Protein AF-K7L3P2-F1 (afdb_monomer_lite)

Foldseek 3Di:
DFDWDWDQDPLLKIKTKTQDQALDDFDQAPQPRHIQHSPQSQKIKIWIFHADPVSHGPPDTDIGIHTNVCVVVVNPVVSVVVVVVVVCVVVVRD

Secondary structure (DSSP, 8-state):
--EEEEEE-TTSEEEEEEE--STT---B-TTT--B--TT-TT-EEEEEEEEPTTS-EEEEEEEEEE-HHHHHTTTHHHHHHHHHHHHHHHHT--

Sequence (94 aa):
MVLRCHVFSNCGSFVEFELMLLLKHVRCNSATNRLITAKDHASVQINIGHLDENGIYNGHFSTSALSGFVRAQGDANSALDRLWQKKKAEVKQH

InterPro domains:
  IPR001931 Small ribosomal subunit protein eS21 [PF01249] (29-88)
  IPR001931 Small ribosomal subunit protein eS21 [PTHR10442] (25-88)
  IPR038579 Small ribosomal subunit protein eS21 superfamily [G3DSA:3.30.1230.20] (11-93)

pLDDT: mean 71.5, std 9.05, range [44.91, 84.12]

Organism: Glycine max (NCBI:txid3847)

Structure (mmCIF, N/CA/C/O backbone):
data_AF-K7L3P2-F1
#
_entry.id   AF-K7L3P2-F1
#
loop_
_atom_site.group_PDB
_atom_site.id
_atom_site.type_symbol
_atom_site.label_atom_id
_atom_site.label_alt_id
_atom_site.label_comp_id
_atom_site.label_asym_id
_atom_site.label_entity_id
_atom_site.label_seq_id
_atom_site.pdbx_PDB_ins_code
_atom_site.Cartn_x
_atom_site.Cartn_y
_atom_site.Cartn_z
_atom_site.occupancy
_atom_site.B_iso_or_equiv
_atom_site.auth_seq_id
_atom_site.auth_comp_id
_atom_site.auth_asym_id
_atom_site.auth_atom_id
_atom_site.pdbx_PDB_model_num
ATOM 1 N N . MET A 1 1 ? -4.747 7.529 -17.398 1.00 50.75 1 MET A N 1
ATOM 2 C CA . MET A 1 1 ? -5.781 6.517 -17.102 1.00 50.75 1 MET A CA 1
ATOM 3 C C . MET A 1 1 ? -5.733 6.264 -15.604 1.00 50.75 1 MET A C 1
ATOM 5 O O . MET A 1 1 ? -4.740 5.716 -15.147 1.00 50.75 1 MET A O 1
ATOM 9 N N . VAL A 1 2 ? -6.707 6.754 -14.833 1.00 60.06 2 VAL A N 1
ATOM 10 C CA . VAL A 1 2 ? -6.833 6.375 -13.416 1.00 60.06 2 VAL A CA 1
ATOM 11 C C . VAL A 1 2 ? -7.697 5.126 -13.401 1.00 60.06 2 VAL A C 1
ATOM 13 O O . VAL A 1 2 ? -8.871 5.198 -13.753 1.00 60.06 2 VAL A O 1
ATOM 16 N N . LEU A 1 3 ? -7.104 3.975 -13.087 1.00 57.34 3 LEU A N 1
ATOM 17 C CA . LEU A 1 3 ? -7.883 2.767 -12.842 1.00 57.34 3 LEU A CA 1
ATOM 18 C C . LEU A 1 3 ? -8.227 2.766 -11.357 1.00 57.34 3 LEU A C 1
ATOM 20 O O . LEU A 1 3 ? -7.337 2.620 -10.516 1.00 57.34 3 LEU A O 1
ATOM 24 N N . ARG A 1 4 ? -9.505 3.002 -11.061 1.00 65.81 4 ARG A N 1
ATOM 25 C CA . ARG A 1 4 ? -10.070 2.874 -9.723 1.00 65.81 4 ARG A CA 1
ATOM 26 C C . ARG A 1 4 ? -10.790 1.538 -9.672 1.00 65.81 4 ARG A C 1
ATOM 28 O O . ARG A 1 4 ? -11.798 1.365 -10.349 1.00 65.81 4 ARG A O 1
ATOM 35 N N . CYS A 1 5 ? -10.238 0.599 -8.915 1.00 65.62 5 CYS A N 1
ATOM 36 C CA . CYS A 1 5 ? -10.884 -0.681 -8.651 1.00 65.62 5 CYS A CA 1
ATOM 37 C C . CYS A 1 5 ? -11.208 -0.777 -7.167 1.00 65.62 5 CYS A C 1
ATOM 39 O O . CYS A 1 5 ? -10.365 -0.492 -6.314 1.00 65.62 5 CYS A O 1
ATOM 41 N N . HIS A 1 6 ? -12.428 -1.211 -6.885 1.00 71.81 6 HIS A N 1
ATOM 42 C CA . HIS A 1 6 ? -12.918 -1.477 -5.545 1.00 71.81 6 HIS A CA 1
ATOM 43 C C . HIS A 1 6 ? -12.905 -2.974 -5.308 1.00 71.81 6 HIS A C 1
ATOM 45 O O . HIS A 1 6 ? -13.613 -3.715 -5.984 1.00 71.81 6 HIS A O 1
ATOM 51 N N . VAL A 1 7 ? -12.073 -3.416 -4.370 1.00 66.88 7 VAL A N 1
ATOM 52 C CA . VAL A 1 7 ? -12.015 -4.817 -3.960 1.00 66.88 7 VAL A CA 1
ATOM 53 C C . VAL A 1 7 ? -12.511 -4.903 -2.527 1.00 66.88 7 VAL A C 1
ATOM 55 O O . VAL A 1 7 ? -11.930 -4.311 -1.618 1.00 66.88 7 VAL A O 1
ATOM 58 N N . PHE A 1 8 ? -13.601 -5.637 -2.329 1.00 62.19 8 PHE A N 1
ATOM 59 C CA . PHE A 1 8 ? -14.078 -5.988 -0.999 1.00 62.19 8 PHE A CA 1
ATOM 60 C C . PHE A 1 8 ? -13.301 -7.212 -0.515 1.00 62.19 8 PHE A C 1
ATOM 62 O O . PHE A 1 8 ? -13.344 -8.268 -1.148 1.00 62.19 8 PHE A O 1
ATOM 69 N N . SER A 1 9 ? -12.554 -7.073 0.579 1.00 60.38 9 SER A N 1
ATOM 70 C CA . SER A 1 9 ? -11.926 -8.222 1.224 1.00 60.38 9 SER A CA 1
ATOM 71 C C . SER A 1 9 ? -12.957 -8.964 2.075 1.00 60.38 9 SER A C 1
ATOM 73 O O . SER A 1 9 ? -13.696 -8.336 2.829 1.00 60.38 9 SER A O 1
ATOM 75 N N . ASN A 1 10 ? -12.947 -10.303 2.044 1.00 57.31 10 ASN A N 1
ATOM 76 C CA . ASN A 1 10 ? -13.737 -11.140 2.965 1.00 57.31 10 ASN A CA 1
ATOM 77 C C . ASN A 1 10 ? -13.408 -10.878 4.450 1.00 57.31 10 ASN A C 1
ATOM 79 O O . ASN A 1 10 ? -14.158 -11.297 5.321 1.00 57.31 10 ASN A O 1
ATOM 83 N N . CYS A 1 11 ? -12.300 -10.187 4.746 1.00 59.66 11 CYS A N 1
ATOM 84 C CA . CYS A 1 11 ? -11.937 -9.760 6.099 1.00 59.66 11 CYS A CA 1
ATOM 85 C C . CYS A 1 11 ? -12.626 -8.445 6.534 1.00 59.66 11 CYS A C 1
ATOM 87 O O . CYS A 1 11 ? -12.226 -7.866 7.538 1.00 59.66 11 CYS A O 1
ATOM 89 N N . GLY A 1 12 ? -13.601 -7.931 5.775 1.00 59.66 12 GLY A N 1
ATOM 90 C CA . GLY A 1 12 ? -14.337 -6.717 6.145 1.00 59.66 12 GLY A CA 1
ATOM 91 C C . GLY A 1 12 ? -13.551 -5.420 5.942 1.00 59.66 12 GLY A C 1
ATOM 92 O O . GLY A 1 12 ? -13.834 -4.422 6.589 1.00 59.66 12 GLY A O 1
ATOM 93 N N . SER A 1 13 ? -12.555 -5.400 5.054 1.00 65.12 13 SER A N 1
ATOM 94 C CA . SER A 1 13 ? -11.873 -4.163 4.662 1.00 65.12 13 SER A CA 1
ATOM 95 C C . SER A 1 13 ? -12.145 -3.835 3.200 1.00 65.12 13 SER A C 1
ATOM 97 O O . SER A 1 13 ? -12.066 -4.689 2.311 1.00 65.12 13 SER A O 1
ATOM 99 N N . PHE A 1 14 ? -12.490 -2.576 2.946 1.00 70.12 14 PHE A N 1
ATOM 100 C CA . PHE A 1 14 ? -12.716 -2.067 1.601 1.00 70.12 14 PHE A CA 1
ATOM 101 C C . PHE A 1 14 ? -11.397 -1.544 1.046 1.00 70.12 14 PHE A C 1
ATOM 103 O O . PHE A 1 14 ? -10.831 -0.613 1.605 1.00 70.12 14 PHE A O 1
ATOM 110 N N . VAL A 1 15 ? -10.871 -2.126 -0.029 1.00 69.06 15 VAL A N 1
ATOM 111 C CA . VAL A 1 15 ? -9.592 -1.696 -0.604 1.00 69.06 15 VAL A CA 1
ATOM 112 C C . VAL A 1 15 ? -9.854 -0.971 -1.918 1.00 69.06 15 VAL A C 1
ATOM 114 O O . VAL A 1 15 ? -10.249 -1.576 -2.916 1.00 69.06 15 VAL A O 1
ATOM 117 N N . GLU A 1 16 ? -9.625 0.340 -1.924 1.00 69.12 16 GLU A N 1
ATOM 118 C CA . GLU A 1 16 ? -9.599 1.141 -3.142 1.00 69.12 16 GLU A CA 1
ATOM 119 C C . GLU A 1 16 ? -8.183 1.139 -3.716 1.00 69.12 16 GLU A C 1
ATOM 121 O O . GLU A 1 16 ? -7.253 1.710 -3.137 1.00 69.12 16 GLU A O 1
ATOM 126 N N . PHE A 1 17 ? -8.013 0.531 -4.886 1.00 65.19 17 PHE A N 1
ATOM 127 C CA . PHE A 1 17 ? -6.789 0.675 -5.659 1.00 65.19 17 PHE A CA 1
ATOM 128 C C . PHE A 1 17 ? -6.903 1.920 -6.527 1.00 65.19 17 PHE A C 1
ATOM 130 O O . PHE A 1 17 ? -7.724 1.960 -7.443 1.00 65.19 17 PHE A O 1
ATOM 137 N N . GLU A 1 18 ? -6.063 2.919 -6.267 1.00 59.75 18 GLU A N 1
ATOM 138 C CA . GLU A 1 18 ? -5.889 4.062 -7.152 1.00 59.75 18 GLU A CA 1
ATOM 139 C C . GLU A 1 18 ? -4.508 3.981 -7.817 1.00 59.75 18 GLU A C 1
ATOM 141 O O . GLU A 1 18 ? -3.471 4.380 -7.270 1.00 59.75 18 GLU A O 1
ATOM 146 N N . LEU A 1 19 ? -4.477 3.446 -9.041 1.00 60.22 19 LEU A N 1
ATOM 147 C CA . LEU A 1 19 ? -3.297 3.591 -9.888 1.00 60.22 19 LEU A CA 1
ATOM 148 C C . LEU A 1 19 ? -3.287 5.017 -10.442 1.00 60.22 19 LEU A C 1
ATOM 150 O O . LEU A 1 19 ? -3.925 5.313 -11.455 1.00 60.22 19 LEU A O 1
ATOM 154 N N . MET A 1 20 ? -2.549 5.905 -9.778 1.00 60.09 20 MET A N 1
ATOM 155 C CA . MET A 1 20 ? -2.313 7.245 -10.298 1.00 60.09 20 MET A CA 1
ATOM 156 C C . MET A 1 20 ? -1.085 7.246 -11.206 1.00 60.09 20 MET A C 1
ATOM 158 O O . MET A 1 20 ? 0.046 7.429 -10.765 1.00 60.09 20 MET A O 1
ATOM 162 N N . LEU A 1 21 ? -1.327 7.093 -12.506 1.00 51.38 21 LEU A N 1
ATOM 163 C CA . LEU A 1 21 ? -0.314 7.305 -13.532 1.00 51.38 21 LEU A CA 1
ATOM 164 C C . LEU A 1 21 ? -0.207 8.807 -13.849 1.00 51.38 21 LEU A C 1
ATOM 166 O O . LEU A 1 21 ? -0.766 9.259 -14.845 1.00 51.38 21 LEU A O 1
ATOM 170 N N . LEU A 1 22 ? 0.458 9.604 -13.004 1.00 44.91 22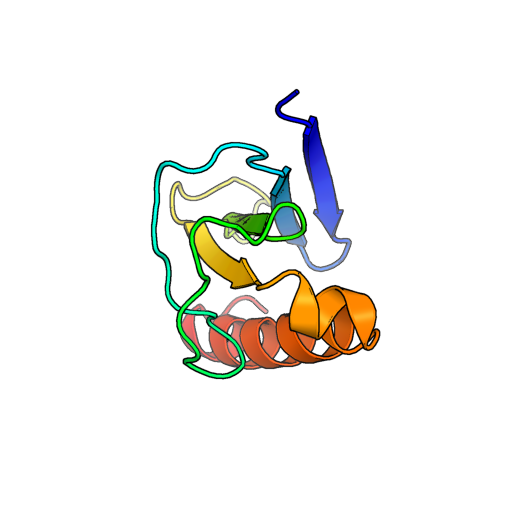 LEU A N 1
ATOM 171 C CA . LEU A 1 22 ? 0.880 10.960 -13.385 1.00 44.91 22 LEU A CA 1
ATOM 172 C C . LEU A 1 22 ? 1.968 11.529 -12.452 1.00 44.91 22 LEU A C 1
ATOM 174 O O . LEU A 1 22 ? 1.802 11.548 -11.236 1.00 44.91 22 LEU A O 1
ATOM 178 N N . LEU A 1 23 ? 3.032 12.064 -13.065 1.00 51.28 23 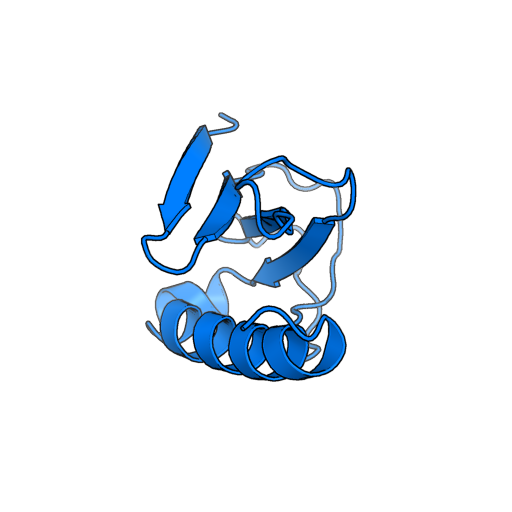LEU A N 1
ATOM 179 C CA . LEU A 1 23 ? 4.290 12.650 -12.547 1.00 51.28 23 LEU A CA 1
ATOM 180 C C . LEU A 1 23 ? 4.210 13.706 -11.410 1.00 51.28 23 LEU A C 1
ATOM 182 O O . LEU A 1 23 ? 5.211 14.365 -11.143 1.00 51.28 23 LEU A O 1
ATOM 186 N N . LYS A 1 24 ? 3.067 13.944 -10.756 1.00 55.66 24 LYS A N 1
ATOM 187 C CA . LYS A 1 24 ? 2.857 15.175 -9.969 1.00 55.66 24 LYS A CA 1
ATOM 188 C C . LYS A 1 24 ? 3.071 15.078 -8.456 1.00 55.66 24 LYS A C 1
ATOM 190 O O . LYS A 1 24 ? 3.210 16.123 -7.836 1.00 55.66 24 LYS A O 1
ATOM 195 N N . HIS A 1 25 ? 3.158 13.890 -7.855 1.00 61.81 25 HIS A N 1
ATOM 196 C CA . HIS A 1 25 ? 3.310 13.783 -6.397 1.00 61.81 25 HIS A CA 1
ATOM 197 C C . HIS A 1 25 ? 4.440 12.840 -5.991 1.00 61.81 25 HIS A C 1
ATOM 199 O O . HIS A 1 25 ? 4.377 11.632 -6.212 1.00 61.81 25 HIS A O 1
ATOM 205 N N . VAL A 1 26 ? 5.459 13.412 -5.349 1.00 62.94 26 VAL A N 1
ATOM 206 C CA . VAL A 1 26 ? 6.487 12.661 -4.632 1.00 62.94 26 VAL A CA 1
ATOM 207 C C . VAL A 1 26 ? 5.869 12.184 -3.320 1.00 62.94 26 VAL A C 1
ATOM 209 O O . VAL A 1 26 ? 5.551 12.986 -2.447 1.00 62.94 26 VAL A O 1
ATOM 212 N N . ARG A 1 27 ? 5.660 10.873 -3.197 1.00 68.75 27 ARG A N 1
ATOM 213 C CA . ARG A 1 27 ? 5.192 10.224 -1.963 1.00 68.75 27 ARG A CA 1
ATOM 214 C C . ARG A 1 27 ? 6.323 9.403 -1.357 1.00 68.75 27 ARG A C 1
ATOM 216 O O . ARG A 1 27 ? 7.254 9.019 -2.056 1.00 68.75 27 ARG A O 1
ATOM 223 N N . CYS A 1 28 ? 6.243 9.093 -0.072 1.00 69.38 28 CYS A N 1
ATOM 224 C CA . CYS A 1 28 ? 7.123 8.101 0.538 1.00 69.38 28 CYS A CA 1
ATOM 225 C C . CYS A 1 28 ? 6.444 6.731 0.489 1.00 69.38 28 CYS A C 1
ATOM 227 O O . CYS A 1 28 ? 5.250 6.618 0.757 1.00 69.38 28 CYS A O 1
ATOM 229 N N . ASN A 1 29 ? 7.200 5.697 0.128 1.00 68.19 29 ASN A N 1
ATOM 230 C CA . ASN A 1 29 ? 6.720 4.325 0.151 1.00 68.19 29 ASN A CA 1
ATOM 231 C C . ASN A 1 29 ? 6.448 3.902 1.599 1.00 68.19 29 ASN A C 1
ATOM 233 O O . ASN A 1 29 ? 7.373 3.902 2.409 1.00 68.19 29 ASN A O 1
ATOM 237 N N . SER A 1 30 ? 5.223 3.485 1.913 1.00 69.69 30 SER A N 1
ATOM 238 C CA . SER A 1 30 ? 4.836 3.088 3.274 1.00 69.69 30 SER A CA 1
ATOM 239 C C . SER A 1 30 ? 5.594 1.849 3.766 1.00 69.69 30 SER A C 1
ATOM 241 O O . SER A 1 30 ? 5.782 1.683 4.966 1.00 69.69 30 SER A O 1
ATOM 243 N N . ALA A 1 31 ? 6.051 0.989 2.849 1.00 65.56 31 ALA A N 1
ATOM 244 C CA . ALA A 1 31 ? 6.720 -0.266 3.191 1.00 65.56 31 ALA A CA 1
ATOM 245 C C . ALA A 1 31 ? 8.230 -0.129 3.447 1.00 65.56 31 ALA A C 1
ATOM 247 O O . ALA A 1 31 ? 8.764 -0.788 4.331 1.00 65.56 31 ALA A O 1
ATOM 248 N N . THR A 1 32 ? 8.931 0.705 2.669 1.00 68.44 32 THR A N 1
ATOM 249 C CA . THR A 1 32 ? 10.400 0.849 2.760 1.00 68.44 32 THR A CA 1
ATOM 250 C C . THR A 1 32 ? 10.860 2.241 3.181 1.00 68.44 32 THR A C 1
ATOM 252 O O . THR A 1 32 ? 12.061 2.483 3.240 1.00 68.44 32 THR A O 1
ATOM 255 N N . ASN A 1 33 ? 9.936 3.179 3.417 1.00 72.94 33 ASN A N 1
ATOM 256 C CA . ASN A 1 33 ? 10.219 4.604 3.637 1.00 72.94 33 ASN A CA 1
ATOM 257 C C . ASN A 1 33 ? 11.062 5.255 2.524 1.00 72.94 33 ASN A C 1
ATOM 259 O O . ASN A 1 33 ? 11.636 6.325 2.707 1.00 72.94 33 ASN A O 1
ATOM 263 N N . ARG A 1 34 ? 11.145 4.624 1.345 1.00 69.06 34 ARG A N 1
ATOM 264 C CA . ARG A 1 34 ? 11.886 5.154 0.200 1.00 69.06 34 ARG A CA 1
ATOM 265 C C . ARG A 1 34 ? 11.036 6.165 -0.555 1.00 69.06 34 ARG A C 1
ATOM 267 O O . ARG A 1 34 ? 9.846 5.943 -0.771 1.00 69.06 34 ARG A O 1
ATOM 274 N N . LEU A 1 35 ? 11.663 7.243 -1.009 1.00 71.38 35 LEU A N 1
ATOM 275 C CA . LEU A 1 35 ? 11.018 8.240 -1.854 1.00 71.38 35 LEU A CA 1
ATOM 276 C C . LEU A 1 35 ? 10.530 7.611 -3.173 1.00 71.38 35 LEU A C 1
ATOM 278 O O . LEU A 1 35 ? 11.313 6.995 -3.899 1.00 71.38 35 LEU A O 1
ATOM 282 N N . ILE A 1 36 ? 9.247 7.781 -3.489 1.00 72.00 36 ILE A N 1
ATOM 283 C CA . ILE A 1 36 ? 8.656 7.460 -4.790 1.00 72.00 36 ILE A CA 1
ATOM 284 C C . ILE A 1 36 ? 9.026 8.605 -5.731 1.00 72.00 36 ILE A C 1
ATOM 286 O O . ILE A 1 36 ? 8.528 9.724 -5.609 1.00 72.00 36 ILE A O 1
ATOM 290 N N . THR A 1 37 ? 9.946 8.337 -6.653 1.00 68.81 37 THR A N 1
ATOM 291 C CA . THR A 1 37 ? 10.403 9.329 -7.631 1.00 68.81 37 THR A CA 1
ATOM 292 C C . THR A 1 37 ? 9.310 9.633 -8.651 1.00 68.81 37 THR A C 1
ATOM 294 O O . THR A 1 37 ? 8.572 8.732 -9.037 1.00 68.81 37 THR A O 1
ATOM 297 N N . ALA A 1 38 ? 9.266 10.861 -9.175 1.00 66.31 38 ALA A N 1
ATOM 298 C CA . ALA A 1 38 ? 8.253 11.280 -10.150 1.00 66.31 38 ALA A CA 1
ATOM 299 C C . ALA A 1 38 ? 8.177 10.371 -11.400 1.00 66.31 38 ALA A C 1
ATOM 301 O O . ALA A 1 38 ? 7.100 10.182 -11.957 1.00 66.31 38 ALA A O 1
ATOM 302 N N . LYS A 1 39 ? 9.299 9.762 -11.813 1.00 71.06 39 LYS A N 1
ATOM 303 C CA . LYS A 1 39 ? 9.376 8.840 -12.964 1.00 71.06 39 LYS A CA 1
ATOM 304 C C . LYS A 1 39 ? 8.824 7.431 -12.689 1.00 71.06 39 LYS A C 1
ATOM 306 O O . LYS A 1 39 ? 8.850 6.588 -13.582 1.00 71.06 39 LYS A O 1
ATOM 311 N N . ASP A 1 40 ? 8.344 7.147 -11.480 1.00 71.38 40 ASP A N 1
ATOM 312 C CA . ASP A 1 40 ? 7.808 5.832 -11.128 1.00 71.38 40 ASP A CA 1
ATOM 313 C C . ASP A 1 40 ? 6.335 5.695 -11.547 1.00 71.38 40 ASP A C 1
ATOM 315 O O . ASP A 1 40 ? 5.399 5.861 -10.757 1.00 71.38 40 ASP A O 1
ATOM 319 N N . HIS A 1 41 ? 6.143 5.364 -12.825 1.00 73.12 41 HIS A N 1
ATOM 320 C CA . HIS A 1 41 ? 4.837 5.082 -13.426 1.00 73.12 41 HIS A CA 1
ATOM 321 C C . HIS A 1 41 ? 4.154 3.830 -12.857 1.00 73.12 41 HIS A C 1
ATOM 323 O O . HIS A 1 41 ? 2.974 3.612 -13.113 1.00 73.12 41 HIS A O 1
ATOM 329 N N . ALA A 1 42 ? 4.863 2.997 -12.095 1.00 72.56 42 ALA A N 1
ATOM 330 C CA . ALA A 1 42 ? 4.283 1.820 -11.465 1.00 72.56 42 ALA A CA 1
ATOM 331 C C . ALA A 1 42 ? 3.862 2.076 -10.007 1.00 72.56 42 ALA A C 1
ATOM 333 O O . ALA A 1 42 ? 3.345 1.159 -9.363 1.00 72.56 42 ALA A O 1
ATOM 334 N N . SER A 1 43 ? 4.018 3.301 -9.495 1.00 75.44 43 SER A N 1
ATOM 335 C CA . SER A 1 43 ? 3.542 3.657 -8.159 1.00 75.44 43 SER A CA 1
ATOM 336 C C . SER A 1 43 ? 2.013 3.625 -8.052 1.00 75.44 43 SER A C 1
ATOM 338 O O . SER A 1 43 ? 1.288 4.024 -8.962 1.00 75.44 43 SER A O 1
ATOM 340 N N . VAL A 1 44 ? 1.516 3.129 -6.921 1.00 76.00 44 VAL A N 1
ATOM 341 C CA . VAL A 1 44 ? 0.080 3.028 -6.621 1.00 76.00 44 VAL A CA 1
ATOM 342 C C . VAL A 1 44 ? -0.199 3.646 -5.265 1.00 76.00 44 VAL A C 1
ATOM 344 O O . VAL A 1 44 ? 0.616 3.549 -4.345 1.00 76.00 44 VAL A O 1
ATOM 347 N N . GLN A 1 45 ? -1.355 4.287 -5.142 1.00 79.12 45 GLN A N 1
ATOM 348 C CA . GLN A 1 45 ? -1.915 4.632 -3.848 1.00 79.12 45 GLN A CA 1
ATOM 349 C C . GLN A 1 45 ? -3.071 3.681 -3.580 1.00 79.12 45 GLN A C 1
ATOM 351 O O . GLN A 1 45 ? -3.948 3.501 -4.419 1.00 79.12 45 GLN A O 1
ATOM 356 N N . ILE A 1 46 ? -3.051 3.048 -2.419 1.00 80.50 46 ILE A N 1
ATOM 357 C CA . ILE A 1 46 ? -4.088 2.122 -1.995 1.00 80.50 46 ILE A CA 1
ATOM 358 C C . ILE A 1 46 ? -4.733 2.731 -0.764 1.00 80.50 46 ILE A C 1
ATOM 360 O O . ILE A 1 46 ? -4.050 2.969 0.231 1.00 80.50 46 ILE A O 1
ATOM 364 N N . ASN A 1 47 ? -6.028 3.011 -0.835 1.00 79.38 47 ASN A N 1
ATOM 365 C CA . ASN A 1 47 ? -6.787 3.492 0.311 1.00 79.38 47 ASN A CA 1
ATOM 366 C C . ASN A 1 47 ? -7.588 2.317 0.864 1.00 79.38 47 ASN A C 1
ATOM 368 O O . ASN A 1 47 ? -8.430 1.758 0.167 1.00 79.38 47 ASN A O 1
ATOM 372 N N . ILE A 1 48 ? -7.317 1.932 2.106 1.00 80.56 48 ILE A N 1
ATOM 373 C CA . ILE A 1 48 ? -8.075 0.895 2.798 1.00 80.56 48 ILE A CA 1
ATOM 374 C C . ILE A 1 48 ? -9.119 1.590 3.658 1.00 80.56 48 ILE A C 1
ATOM 376 O O . ILE A 1 48 ? -8.774 2.250 4.637 1.00 80.56 48 ILE A O 1
ATOM 380 N N . GLY A 1 49 ? -10.384 1.465 3.287 1.00 80.81 49 GLY A N 1
ATOM 381 C CA . GLY A 1 49 ?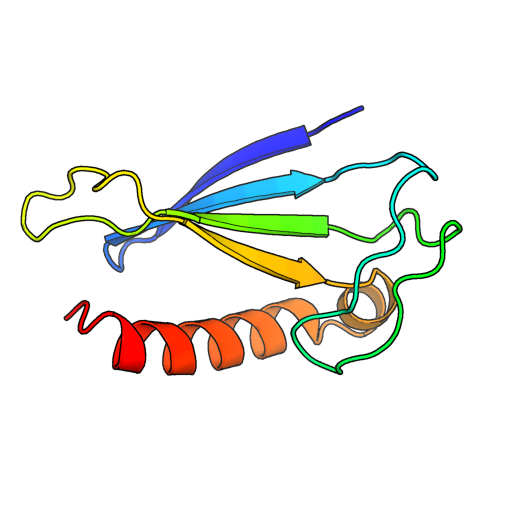 -11.496 1.913 4.095 1.00 80.81 49 GLY A CA 1
ATOM 382 C C . GLY A 1 49 ? -11.761 0.960 5.252 1.00 80.81 49 GLY A C 1
ATOM 383 O O . GLY A 1 49 ? -11.871 -0.254 5.056 1.00 80.81 49 GLY A O 1
ATOM 384 N N . HIS A 1 50 ? -11.842 1.517 6.458 1.00 78.88 50 HIS A N 1
ATOM 385 C CA . HIS A 1 50 ? -12.210 0.759 7.646 1.00 78.88 50 HIS A CA 1
ATOM 386 C C . HIS A 1 50 ? -13.732 0.624 7.699 1.00 78.88 50 HIS A C 1
ATOM 388 O O . HIS A 1 50 ? -14.460 1.590 7.451 1.00 78.88 50 HIS A O 1
ATOM 394 N N . LEU A 1 51 ? -14.209 -0.578 8.001 1.00 74.19 51 LEU A N 1
ATOM 395 C CA . LEU A 1 51 ? -15.631 -0.833 8.177 1.00 74.19 51 LEU A CA 1
ATOM 396 C C . LEU A 1 51 ? -15.943 -0.924 9.675 1.00 74.19 51 LEU A C 1
ATOM 398 O O . LEU A 1 51 ? -15.076 -1.194 10.497 1.00 74.19 51 LEU A O 1
ATOM 402 N N . ASP A 1 52 ? -17.169 -0.616 10.052 1.00 72.44 52 ASP A N 1
ATOM 403 C CA . ASP A 1 52 ? -17.692 -0.932 11.378 1.00 72.44 52 ASP A CA 1
ATOM 404 C C . ASP A 1 52 ? -18.156 -2.404 11.438 1.00 72.44 52 ASP A C 1
ATOM 406 O O . ASP A 1 52 ? -18.211 -3.077 10.407 1.00 72.44 52 ASP A O 1
ATOM 410 N N . GLU A 1 53 ? -18.547 -2.901 12.616 1.00 72.62 53 GLU A N 1
ATOM 411 C CA . GLU A 1 53 ? -19.114 -4.251 12.816 1.00 72.62 53 GLU A CA 1
ATOM 412 C C . GLU A 1 53 ? -20.295 -4.548 11.872 1.00 72.62 53 GLU A C 1
ATOM 414 O O . GLU A 1 53 ? -20.508 -5.682 11.449 1.00 72.62 53 GLU A O 1
ATOM 419 N N . ASN A 1 54 ? -21.028 -3.505 11.476 1.00 74.81 54 ASN A N 1
ATOM 420 C CA . ASN A 1 54 ? -22.148 -3.583 10.538 1.00 74.81 54 ASN A CA 1
ATOM 421 C C . ASN A 1 54 ? -21.725 -3.627 9.053 1.00 74.81 54 ASN A C 1
ATOM 423 O O . ASN A 1 54 ? -22.578 -3.589 8.167 1.00 74.81 54 ASN A O 1
ATOM 427 N N . GLY A 1 55 ? -20.422 -3.630 8.751 1.00 69.62 55 GLY A N 1
ATOM 428 C CA . GLY A 1 55 ? -19.893 -3.529 7.387 1.00 69.62 55 GLY A CA 1
ATOM 429 C C . GLY A 1 55 ? -20.025 -2.133 6.765 1.00 69.62 55 GLY A C 1
ATOM 430 O O . GLY A 1 55 ? -19.807 -1.967 5.565 1.00 69.62 55 GLY A O 1
ATOM 431 N N . ILE A 1 56 ? -20.388 -1.120 7.559 1.00 75.19 56 ILE A N 1
ATOM 432 C CA . ILE A 1 56 ? -20.571 0.258 7.091 1.00 75.19 56 ILE A CA 1
ATOM 433 C C . ILE A 1 56 ? -19.230 0.986 7.131 1.00 75.19 56 ILE A C 1
ATOM 435 O O . ILE A 1 56 ? -18.523 0.959 8.135 1.00 75.19 56 ILE A O 1
ATOM 439 N N . TYR A 1 57 ? -18.890 1.672 6.044 1.00 69.81 57 TYR A N 1
ATOM 440 C CA . TYR A 1 57 ? -17.694 2.501 5.977 1.00 69.81 57 TYR A CA 1
ATOM 441 C C . TYR A 1 57 ? -17.779 3.671 6.965 1.00 69.81 57 TYR A C 1
ATOM 443 O O . TYR A 1 57 ? -18.654 4.527 6.854 1.00 69.81 57 TYR A O 1
ATOM 451 N N . ASN A 1 58 ? -16.842 3.728 7.911 1.00 71.56 58 ASN A N 1
ATOM 452 C CA . ASN A 1 58 ? -16.833 4.714 8.997 1.00 71.56 58 ASN A CA 1
ATOM 453 C C . ASN A 1 58 ? -16.232 6.079 8.596 1.00 71.56 58 ASN A C 1
ATOM 455 O O . ASN A 1 58 ? -15.997 6.929 9.453 1.00 71.56 58 ASN A O 1
ATOM 459 N N . GLY A 1 59 ? -15.938 6.291 7.309 1.00 75.06 59 GLY A N 1
ATOM 460 C CA . GLY A 1 59 ? -15.305 7.513 6.809 1.00 75.06 59 GLY A CA 1
ATOM 461 C C . GLY A 1 59 ? -13.793 7.589 7.037 1.00 75.06 59 GLY A C 1
ATOM 462 O O . GLY A 1 59 ? -13.160 8.500 6.507 1.00 75.06 59 GLY A O 1
ATOM 463 N N . HIS A 1 60 ? -13.193 6.643 7.769 1.00 79.00 60 HIS A N 1
ATOM 464 C CA . HIS A 1 60 ? -11.751 6.576 7.976 1.00 79.00 60 HIS A CA 1
ATOM 465 C C . HIS A 1 60 ? -11.081 5.648 6.961 1.00 79.00 60 HIS A C 1
ATOM 467 O O . HIS A 1 60 ? -11.492 4.509 6.733 1.00 79.00 60 HIS A O 1
ATOM 473 N N . PHE A 1 61 ? -9.988 6.143 6.387 1.00 77.62 61 PHE A N 1
ATOM 474 C CA . PHE A 1 61 ? -9.198 5.450 5.382 1.00 77.62 61 PHE A CA 1
ATOM 475 C C . PHE A 1 61 ? -7.727 5.425 5.786 1.00 77.62 61 PHE A C 1
ATOM 477 O O . PHE A 1 61 ? -7.134 6.450 6.123 1.00 77.62 61 PHE A O 1
ATOM 484 N N . SER A 1 62 ? -7.123 4.242 5.719 1.00 78.75 62 SER A N 1
ATOM 485 C CA . SER A 1 62 ? -5.678 4.063 5.806 1.00 78.75 62 SER A CA 1
ATOM 486 C C . SER A 1 62 ? -5.082 4.063 4.406 1.00 78.75 62 SER A C 1
ATOM 488 O O . SER A 1 62 ? -5.240 3.108 3.647 1.00 78.75 62 SER A O 1
ATOM 490 N N . THR A 1 63 ? -4.360 5.123 4.061 1.00 79.50 63 THR A N 1
ATOM 491 C CA . THR A 1 63 ? -3.660 5.217 2.779 1.00 79.50 63 THR A CA 1
ATOM 492 C C . THR A 1 63 ? -2.270 4.591 2.868 1.00 79.50 63 THR A C 1
ATOM 494 O O . THR A 1 63 ? -1.450 4.985 3.695 1.00 79.50 63 THR A O 1
ATOM 497 N N . SER A 1 64 ? -1.980 3.648 1.972 1.00 81.19 64 SER A N 1
ATOM 498 C CA . SER A 1 64 ? -0.649 3.085 1.740 1.00 81.19 64 SER A CA 1
ATOM 499 C C . SER A 1 64 ? -0.184 3.432 0.330 1.00 81.19 64 SER A C 1
ATOM 501 O O . SER A 1 64 ? -0.864 3.136 -0.650 1.00 81.19 64 SER A O 1
ATOM 503 N N . ALA A 1 65 ? 0.985 4.056 0.208 1.00 80.38 65 ALA A N 1
ATOM 504 C CA . ALA A 1 65 ? 1.595 4.337 -1.086 1.00 80.38 65 ALA A CA 1
ATOM 505 C C . ALA A 1 65 ? 2.717 3.331 -1.342 1.00 80.38 65 ALA A C 1
ATOM 507 O O . ALA A 1 65 ? 3.621 3.204 -0.517 1.00 80.38 65 ALA A O 1
ATOM 508 N N . LEU A 1 66 ? 2.667 2.636 -2.480 1.00 77.38 66 LEU A N 1
ATOM 509 C CA . LEU A 1 66 ? 3.698 1.688 -2.898 1.00 77.38 66 LEU A CA 1
ATOM 510 C C . LEU A 1 66 ? 4.429 2.209 -4.132 1.00 77.38 66 LEU A C 1
ATOM 512 O O . LEU A 1 66 ? 3.808 2.713 -5.071 1.00 77.38 66 LEU A O 1
ATOM 516 N N . SER A 1 67 ? 5.753 2.062 -4.138 1.00 77.94 67 SER A N 1
ATOM 517 C CA . SER A 1 67 ? 6.564 2.295 -5.332 1.00 77.94 67 SER A CA 1
ATOM 518 C C . SER A 1 67 ? 6.430 1.130 -6.315 1.00 77.94 67 SER A C 1
ATOM 520 O O . SER A 1 67 ? 6.251 -0.031 -5.932 1.00 77.94 67 SER A O 1
ATOM 522 N N . GLY A 1 68 ? 6.584 1.427 -7.599 1.00 73.50 68 GLY A N 1
ATOM 523 C CA . GLY A 1 68 ? 6.674 0.436 -8.658 1.00 73.50 68 GLY A CA 1
ATOM 524 C C . GLY A 1 68 ? 7.843 -0.528 -8.490 1.00 73.50 68 GLY A C 1
ATOM 525 O O . GLY A 1 68 ? 7.741 -1.677 -8.900 1.00 73.50 68 GLY A O 1
ATOM 526 N N . PHE A 1 69 ? 8.916 -0.113 -7.811 1.00 77.44 69 PHE A N 1
ATOM 527 C CA . PHE A 1 69 ? 10.060 -0.978 -7.502 1.00 77.44 69 PHE A CA 1
ATOM 528 C C . PHE A 1 69 ? 9.681 -2.185 -6.628 1.00 77.44 69 PHE A C 1
ATOM 530 O O . PHE A 1 69 ? 10.134 -3.298 -6.888 1.00 77.44 69 PHE A O 1
ATOM 537 N N . VAL A 1 70 ? 8.830 -1.986 -5.615 1.00 77.38 70 VAL A N 1
ATOM 538 C CA . VAL A 1 70 ? 8.357 -3.074 -4.737 1.00 77.38 70 VAL A CA 1
ATOM 539 C C . VAL A 1 70 ? 7.356 -3.970 -5.478 1.00 77.38 70 VAL A C 1
ATOM 541 O O . VAL A 1 70 ? 7.315 -5.177 -5.258 1.00 77.38 70 VAL A O 1
ATOM 544 N N . ARG A 1 71 ? 6.591 -3.411 -6.427 1.00 78.62 71 ARG A N 1
ATOM 545 C CA . ARG A 1 71 ? 5.725 -4.198 -7.322 1.00 78.62 71 ARG A CA 1
ATOM 546 C C . ARG A 1 71 ? 6.519 -5.044 -8.313 1.00 78.62 71 ARG A C 1
ATOM 548 O O . ARG A 1 71 ? 6.162 -6.196 -8.519 1.00 78.62 71 ARG A O 1
ATOM 555 N N . ALA A 1 72 ? 7.587 -4.496 -8.892 1.00 77.19 72 ALA A N 1
ATOM 556 C CA . ALA A 1 72 ? 8.448 -5.209 -9.835 1.00 77.19 72 ALA A CA 1
ATOM 557 C C . ALA A 1 72 ? 9.150 -6.418 -9.192 1.00 77.19 72 ALA A C 1
ATOM 559 O O . ALA A 1 72 ? 9.376 -7.413 -9.868 1.00 77.19 72 ALA A O 1
ATOM 560 N N . GLN A 1 73 ? 9.452 -6.351 -7.892 1.00 83.00 73 GLN A N 1
ATOM 561 C CA . GLN A 1 73 ? 10.016 -7.473 -7.129 1.00 83.00 73 GLN A CA 1
ATOM 562 C C . GLN A 1 73 ? 8.980 -8.522 -6.702 1.00 83.00 73 GLN A C 1
ATOM 564 O O . GLN A 1 73 ? 9.363 -9.588 -6.238 1.00 83.00 73 GLN A O 1
ATOM 569 N N . GLY A 1 74 ? 7.678 -8.241 -6.825 1.00 82.62 74 GLY A N 1
ATOM 570 C CA . GLY A 1 74 ? 6.621 -9.103 -6.278 1.00 82.62 74 GLY A CA 1
ATOM 571 C C . GLY A 1 74 ? 6.383 -8.938 -4.770 1.00 82.62 74 GLY A C 1
ATOM 572 O O . GLY A 1 74 ? 5.437 -9.505 -4.232 1.00 82.62 74 GLY A O 1
ATOM 573 N N . ASP A 1 75 ? 7.156 -8.087 -4.093 1.00 83.50 75 ASP A N 1
ATOM 574 C CA . ASP A 1 75 ? 7.053 -7.854 -2.648 1.00 83.50 75 ASP A CA 1
ATOM 575 C C . ASP A 1 75 ? 5.872 -6.961 -2.243 1.00 83.50 75 ASP A C 1
ATOM 577 O O . ASP A 1 75 ? 5.572 -6.818 -1.058 1.00 83.50 75 ASP A O 1
ATOM 581 N N . ALA A 1 76 ? 5.176 -6.348 -3.206 1.00 81.00 76 ALA A N 1
ATOM 582 C CA . ALA A 1 76 ? 4.096 -5.398 -2.931 1.00 81.00 76 ALA A CA 1
ATOM 583 C C . ALA A 1 76 ? 2.944 -6.011 -2.128 1.00 81.00 76 ALA A C 1
ATOM 5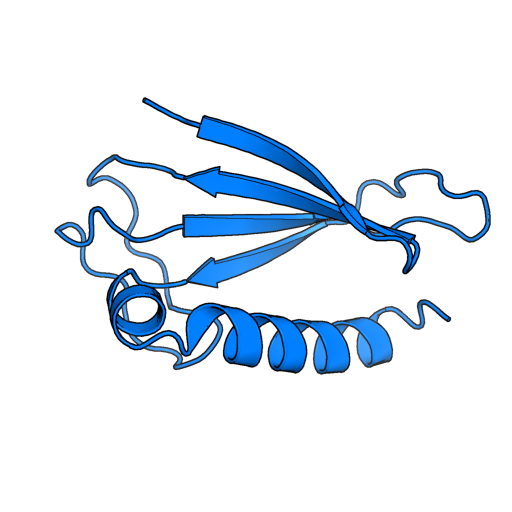85 O O . ALA A 1 76 ? 2.420 -5.356 -1.229 1.00 81.00 76 ALA A O 1
ATOM 586 N N . ASN A 1 77 ? 2.580 -7.262 -2.421 1.00 82.50 77 ASN A N 1
ATOM 587 C CA . ASN A 1 77 ? 1.515 -7.956 -1.702 1.00 82.50 77 ASN A CA 1
ATOM 588 C C . ASN A 1 77 ? 1.911 -8.230 -0.244 1.00 82.50 77 ASN A C 1
ATOM 590 O O . ASN A 1 77 ? 1.184 -7.872 0.676 1.00 82.50 77 ASN A O 1
ATOM 594 N N . SER A 1 78 ? 3.103 -8.790 -0.032 1.00 84.12 78 SER A N 1
ATOM 595 C CA . SER A 1 78 ? 3.635 -9.098 1.301 1.00 84.12 78 SER A CA 1
ATOM 596 C C . SER A 1 78 ? 3.868 -7.839 2.140 1.00 84.12 78 SER A C 1
ATOM 598 O O . SER A 1 78 ? 3.641 -7.831 3.348 1.00 84.12 78 SER A O 1
ATOM 600 N N . ALA A 1 79 ? 4.317 -6.755 1.507 1.00 83.94 79 ALA A N 1
ATOM 601 C CA . ALA A 1 79 ? 4.473 -5.461 2.150 1.00 83.94 79 ALA A CA 1
ATOM 602 C C . ALA A 1 79 ? 3.125 -4.883 2.598 1.00 83.94 79 ALA A C 1
ATOM 604 O O . ALA A 1 79 ? 3.013 -4.394 3.722 1.00 83.94 79 ALA A O 1
ATOM 605 N N . LEU A 1 80 ? 2.105 -4.960 1.739 1.00 81.94 80 LEU A N 1
ATOM 606 C CA . LEU A 1 80 ? 0.758 -4.507 2.065 1.00 81.94 80 LEU A CA 1
ATOM 607 C C . LEU A 1 80 ? 0.136 -5.344 3.183 1.00 81.94 80 LEU A C 1
ATOM 609 O O . LEU A 1 80 ? -0.440 -4.764 4.095 1.00 81.94 80 LEU A O 1
ATOM 613 N N . ASP A 1 81 ? 0.306 -6.667 3.160 1.00 82.75 81 ASP A N 1
ATOM 614 C CA . ASP A 1 81 ? -0.174 -7.562 4.218 1.00 82.75 81 ASP A CA 1
ATOM 615 C C . ASP A 1 81 ? 0.448 -7.214 5.580 1.00 82.75 81 ASP A C 1
ATOM 617 O O . ASP A 1 81 ? -0.262 -7.020 6.562 1.00 82.75 81 ASP A O 1
ATOM 621 N N . ARG A 1 82 ? 1.767 -6.990 5.638 1.00 84.12 82 ARG A N 1
ATOM 622 C CA . ARG A 1 82 ? 2.452 -6.562 6.874 1.00 84.12 82 ARG A CA 1
ATOM 623 C C . ARG A 1 82 ? 1.976 -5.199 7.374 1.00 84.12 82 ARG A C 1
ATOM 625 O O . ARG A 1 82 ? 1.765 -5.015 8.574 1.00 84.12 82 ARG A O 1
ATOM 632 N N . LEU A 1 83 ? 1.826 -4.233 6.466 1.00 83.62 83 LEU A N 1
ATOM 633 C CA . LEU A 1 83 ? 1.301 -2.908 6.801 1.00 83.62 83 LEU A CA 1
ATOM 634 C C . LEU A 1 83 ? -0.132 -3.012 7.320 1.00 83.62 83 LEU A C 1
ATOM 636 O O . LEU A 1 83 ? -0.473 -2.366 8.311 1.00 83.62 83 LEU A O 1
ATOM 640 N N . TRP A 1 84 ? -0.947 -3.855 6.690 1.00 81.00 84 TRP A N 1
ATOM 641 C CA . TRP A 1 84 ? -2.323 -4.077 7.088 1.00 81.00 84 TRP A CA 1
ATOM 642 C C . TRP A 1 84 ? -2.424 -4.785 8.431 1.00 81.00 84 TRP A C 1
ATOM 644 O O . TRP A 1 84 ? -3.188 -4.332 9.264 1.00 81.00 84 TRP A O 1
ATOM 654 N N . GLN A 1 85 ? -1.628 -5.816 8.709 1.00 82.06 85 GLN A N 1
ATOM 655 C CA . GLN A 1 85 ? -1.616 -6.471 10.022 1.00 82.06 85 GLN A CA 1
ATOM 656 C C . GLN A 1 85 ? -1.283 -5.484 11.145 1.00 82.06 85 GLN A C 1
ATOM 658 O O . GLN A 1 85 ? -1.961 -5.456 12.174 1.00 82.06 85 GLN A O 1
ATOM 663 N N . LYS A 1 86 ? -0.294 -4.607 10.922 1.00 83.62 86 LYS A N 1
ATOM 664 C CA . LYS A 1 86 ? 0.031 -3.533 11.865 1.00 83.62 86 LYS A CA 1
ATOM 665 C C . LYS A 1 86 ? -1.148 -2.571 12.048 1.00 83.62 86 LYS A C 1
ATOM 667 O O . LYS A 1 86 ? -1.491 -2.227 13.176 1.00 83.62 86 LYS A O 1
ATOM 672 N N . LYS A 1 87 ? -1.799 -2.170 10.954 1.00 80.38 87 LYS A N 1
ATOM 673 C CA . LYS A 1 87 ? -2.975 -1.291 11.000 1.00 80.38 87 LYS A CA 1
ATOM 674 C C . LYS A 1 87 ? -4.200 -1.959 11.615 1.00 80.38 87 LYS A C 1
ATOM 676 O O . LYS A 1 87 ? -4.900 -1.309 12.377 1.00 80.38 87 LYS A O 1
ATOM 681 N N . LYS A 1 88 ? -4.426 -3.248 11.383 1.00 77.25 88 LYS A N 1
ATOM 682 C CA . LYS A 1 88 ? -5.519 -4.027 11.972 1.00 77.25 88 LYS A CA 1
ATOM 683 C C . LYS A 1 88 ? -5.421 -4.015 13.498 1.00 77.25 88 LYS A C 1
ATOM 685 O O . LYS A 1 88 ? -6.424 -3.770 14.163 1.00 77.25 88 LYS A O 1
ATOM 690 N N . ALA A 1 89 ? -4.211 -4.175 14.042 1.00 76.38 89 ALA A N 1
ATOM 691 C CA . ALA A 1 89 ? -3.962 -4.049 15.477 1.00 76.38 89 ALA A CA 1
ATOM 692 C C . ALA A 1 89 ? -4.240 -2.628 16.010 1.00 76.38 89 ALA A C 1
ATOM 694 O O . ALA A 1 89 ? -4.817 -2.480 17.084 1.00 76.38 89 ALA A O 1
ATOM 695 N N . GLU A 1 90 ? -3.867 -1.586 15.259 1.00 73.19 90 GLU A N 1
ATOM 696 C CA . GLU A 1 90 ? -4.125 -0.185 15.635 1.00 73.19 90 GLU A CA 1
ATOM 697 C C . GLU A 1 90 ? -5.625 0.164 15.609 1.00 73.19 90 GLU A C 1
ATOM 699 O O . GLU A 1 90 ? -6.118 0.850 16.502 1.00 73.19 90 GLU A O 1
ATOM 704 N N . VAL A 1 91 ? -6.360 -0.319 14.604 1.00 71.19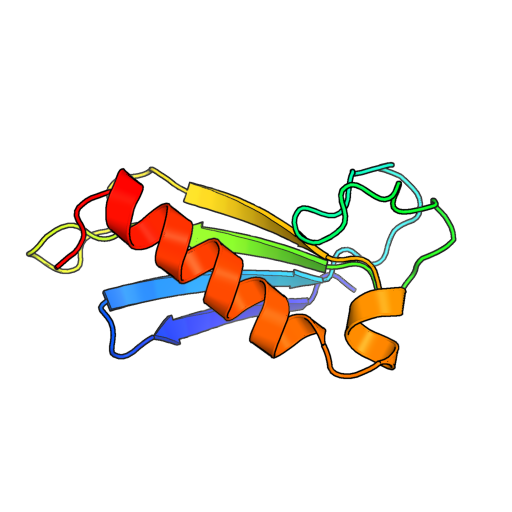 91 VAL A N 1
ATOM 705 C CA . VAL A 1 91 ? -7.782 0.002 14.377 1.00 71.19 91 VAL A CA 1
ATOM 706 C C . VAL A 1 91 ? -8.708 -0.932 15.173 1.00 71.19 91 VAL A C 1
ATOM 708 O O . VAL A 1 91 ? -9.906 -0.684 15.246 1.00 71.19 91 VAL A O 1
ATOM 711 N N . LYS A 1 92 ? -8.172 -1.986 15.808 1.00 65.88 92 LYS A N 1
ATOM 712 C CA . LYS A 1 92 ? -8.936 -3.003 16.560 1.00 65.88 92 LYS A CA 1
ATOM 713 C C . LYS A 1 92 ? -10.096 -3.611 15.760 1.00 65.88 92 LYS A C 1
ATOM 715 O O . LYS A 1 92 ? -11.141 -3.931 16.312 1.00 65.88 92 LYS A O 1
ATOM 720 N N . GLN A 1 93 ? -9.909 -3.761 14.455 1.00 59.94 93 GLN A N 1
ATOM 721 C CA . GLN A 1 93 ? -10.862 -4.463 13.599 1.00 59.94 93 GLN A CA 1
ATOM 722 C C . GLN A 1 93 ? -1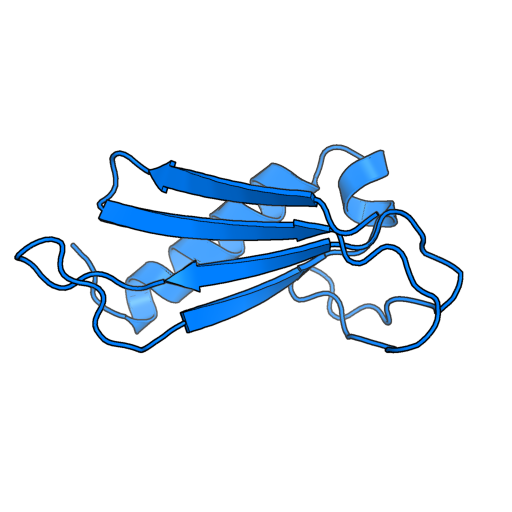0.674 -5.956 13.863 1.00 59.94 93 GLN A C 1
ATOM 724 O O . GLN A 1 93 ? -9.560 -6.452 13.674 1.00 59.94 93 GLN A O 1
ATOM 729 N N . HIS A 1 94 ? -11.699 -6.639 14.369 1.00 52.44 94 HIS A N 1
ATOM 730 C CA . HIS A 1 94 ? -11.632 -8.069 14.679 1.00 52.44 94 HIS A CA 1
ATOM 731 C C . HIS A 1 94 ? -11.791 -8.904 13.403 1.00 52.44 94 HIS A C 1
ATOM 733 O O . HIS A 1 94 ? -12.754 -8.654 12.655 1.00 52.44 94 HIS A O 1
#

Radius of gyration: 13.52 Å; chains: 1; bounding box: 34×26×34 Å